Protein AF-A0A9D8N598-F1 (afdb_monomer)

Nearest PDB structures (foldseek):
  3r30-assembly1_A  TM=2.427E-01  e=9.281E+00  Homo sapiens

Sequence (123 aa):
MINNNYIGVMPESQVQIQMPEGTYSITIQSMIPFFSASRMVEVRSGQTAVLSFSDREKWWDILFVPDLLLWFADFFFTLPEPWGLVYKIFTNGYFILWLLYEFLIRKKYYTLEVAYFPEETGV

Foldseek 3Di:
DKPPDDDDDDPDQWDFDADPFDKIWDKDDDPDPLQIETDIDGDHPQKTKIKGKDQPCVVVVVVVVVLVVVVVVCVVDPDDPPVNVVNVVCSVVVVVVVVVVCVVCSHVRMDIDIDIDGNPPDD

Secondary structure (DSSP, 8-state):
-BTTB------SSEEE----SEEEEEEEE-SSTT-EEEEEEEEPTTEEEEEEEEES-HHHHHHHHHHHHHHHHHHH--PPTTHHHHHHHHHHHHHHHHHHHHHHHTTTSEEEEEEEEE-----

pLDDT: mean 71.97, std 7.1, range [38.75, 82.88]

Mean predicted aligned error: 11.46 Å

Structure (mmCIF, N/CA/C/O backbone):
data_AF-A0A9D8N598-F1
#
_entry.id   AF-A0A9D8N598-F1
#
loop_
_atom_site.group_PDB
_atom_site.id
_atom_site.type_symbol
_atom_site.label_atom_id
_atom_site.label_alt_id
_atom_site.label_comp_id
_atom_site.label_asym_id
_atom_site.label_entity_id
_atom_site.label_seq_id
_atom_site.pdbx_PDB_ins_code
_atom_site.Cartn_x
_atom_site.Cartn_y
_atom_site.Cartn_z
_atom_site.occupancy
_atom_site.B_iso_or_equiv
_atom_site.auth_seq_id
_atom_site.auth_comp_id
_atom_site.auth_asym_id
_atom_site.auth_atom_id
_atom_site.pdbx_PDB_model_num
ATOM 1 N N . MET A 1 1 ? -11.404 -4.620 4.282 1.00 78.00 1 MET A N 1
ATOM 2 C CA . MET A 1 1 ? -11.937 -5.896 4.812 1.00 78.00 1 MET A CA 1
ATOM 3 C C . MET A 1 1 ? -12.001 -5.816 6.327 1.00 78.00 1 MET A C 1
ATOM 5 O O . MET A 1 1 ? -11.106 -5.220 6.915 1.00 78.00 1 MET A O 1
ATOM 9 N N . ILE A 1 2 ? -13.017 -6.410 6.951 1.00 78.31 2 ILE A N 1
ATOM 10 C CA . ILE A 1 2 ? -13.118 -6.543 8.413 1.00 78.31 2 ILE A CA 1
ATOM 11 C C . ILE A 1 2 ? -13.393 -8.004 8.739 1.00 78.31 2 ILE A C 1
ATOM 13 O O . ILE A 1 2 ? -14.305 -8.588 8.162 1.00 78.31 2 ILE A O 1
ATOM 17 N N . ASN A 1 3 ? -12.604 -8.603 9.634 1.00 79.69 3 ASN A N 1
ATOM 18 C CA . ASN A 1 3 ? -12.700 -10.023 9.996 1.00 79.69 3 ASN A CA 1
ATOM 19 C C . ASN A 1 3 ? -12.753 -10.933 8.752 1.00 79.69 3 ASN A C 1
ATOM 21 O O . ASN A 1 3 ? -13.610 -11.803 8.641 1.00 79.69 3 ASN A O 1
ATOM 25 N N . ASN A 1 4 ? -11.867 -10.675 7.783 1.00 77.50 4 ASN A N 1
ATOM 26 C CA . ASN A 1 4 ? -11.801 -11.337 6.472 1.00 77.50 4 ASN A CA 1
ATOM 27 C C . ASN A 1 4 ? -13.025 -11.163 5.550 1.00 77.50 4 ASN A C 1
ATOM 29 O O . ASN A 1 4 ? -13.029 -11.714 4.452 1.00 77.50 4 ASN A O 1
ATOM 33 N N . ASN A 1 5 ? -14.007 -10.338 5.914 1.00 77.31 5 ASN A N 1
ATOM 34 C CA . ASN A 1 5 ? -15.123 -9.999 5.037 1.00 77.31 5 ASN A CA 1
ATOM 35 C C . ASN A 1 5 ? -14.815 -8.739 4.226 1.00 77.31 5 ASN A C 1
ATOM 37 O O . ASN A 1 5 ? -14.346 -7.722 4.752 1.00 77.31 5 ASN A O 1
ATOM 41 N N . TYR A 1 6 ? -15.068 -8.805 2.921 1.00 78.19 6 TYR A N 1
ATOM 42 C CA . TYR A 1 6 ? -14.970 -7.651 2.038 1.00 78.19 6 TYR A CA 1
ATOM 43 C C . TYR A 1 6 ? -16.146 -6.700 2.283 1.00 78.19 6 TYR A C 1
ATOM 45 O O . TYR A 1 6 ? -17.289 -7.139 2.340 1.00 78.19 6 TYR A O 1
ATOM 53 N N . ILE A 1 7 ? -15.855 -5.407 2.441 1.00 76.38 7 ILE A N 1
ATOM 54 C CA . ILE A 1 7 ? -16.870 -4.386 2.760 1.00 76.38 7 ILE A CA 1
ATOM 55 C C . ILE A 1 7 ? -17.060 -3.396 1.607 1.00 76.38 7 ILE A C 1
ATOM 57 O O . ILE A 1 7 ? -18.160 -2.898 1.411 1.00 76.38 7 ILE A O 1
ATOM 61 N N . GLY A 1 8 ? -16.023 -3.143 0.803 1.00 74.38 8 GLY A N 1
ATOM 62 C CA . GLY A 1 8 ? -16.108 -2.235 -0.339 1.00 74.38 8 GLY A CA 1
ATOM 63 C C . GLY A 1 8 ? -14.746 -1.722 -0.806 1.00 74.38 8 GLY A C 1
ATOM 64 O O . GLY A 1 8 ? -13.726 -1.974 -0.157 1.00 74.38 8 GLY A O 1
ATOM 65 N N . VAL A 1 9 ? -14.763 -0.992 -1.926 1.00 71.19 9 VAL A N 1
ATOM 66 C CA . VAL A 1 9 ? -13.636 -0.183 -2.418 1.00 71.19 9 VAL A CA 1
ATOM 67 C C . VAL A 1 9 ? -13.795 1.223 -1.853 1.00 71.19 9 VAL A C 1
ATOM 69 O O . VAL A 1 9 ? -14.889 1.781 -1.902 1.00 71.19 9 VAL A O 1
ATOM 72 N N . MET A 1 10 ? -12.716 1.798 -1.330 1.00 69.00 10 MET A N 1
ATOM 73 C CA . MET A 1 10 ? -12.721 3.144 -0.757 1.00 69.00 10 MET A CA 1
ATOM 74 C C . MET A 1 10 ? -11.961 4.095 -1.692 1.00 69.00 10 MET A C 1
ATOM 76 O O . MET A 1 10 ? -10.756 3.911 -1.861 1.00 69.00 10 MET A O 1
ATOM 80 N N . PRO A 1 11 ? -12.636 5.070 -2.329 1.00 60.78 11 PRO A N 1
ATOM 81 C CA . PRO A 1 11 ? -11.988 6.001 -3.253 1.00 60.78 11 PRO A CA 1
ATOM 82 C C . PRO A 1 11 ? -11.235 7.152 -2.557 1.00 60.78 11 PRO A C 1
ATOM 84 O O . PRO A 1 11 ? -10.323 7.715 -3.157 1.00 60.78 11 PRO A O 1
ATOM 87 N N . GLU A 1 12 ? -11.576 7.495 -1.309 1.00 60.66 12 GLU A N 1
ATOM 88 C CA . GLU A 1 12 ? -11.013 8.641 -0.568 1.00 60.66 12 GLU A CA 1
ATOM 89 C C . GLU A 1 12 ? -10.313 8.228 0.724 1.00 60.66 12 GLU A C 1
ATOM 91 O O . GLU A 1 12 ? -10.782 7.310 1.380 1.00 60.66 12 GLU A O 1
ATOM 96 N N . SER A 1 13 ? -9.262 8.961 1.126 1.00 62.28 13 SER A N 1
ATOM 97 C CA . SER A 1 13 ? -8.332 8.684 2.245 1.00 62.28 13 SER A CA 1
ATOM 98 C C . SER A 1 13 ? -8.933 8.551 3.651 1.00 62.28 13 SER A C 1
ATOM 100 O O . SER A 1 13 ? -8.234 8.173 4.591 1.00 62.28 13 SER A O 1
ATOM 102 N N . GLN A 1 14 ? -10.204 8.888 3.846 1.00 61.97 14 GLN A N 1
ATOM 103 C CA . GLN A 1 14 ? -10.840 8.838 5.159 1.00 61.97 14 GLN A CA 1
ATOM 104 C C . GLN A 1 14 ? -12.175 8.128 5.062 1.00 61.97 14 GLN A C 1
ATOM 106 O O . GLN A 1 14 ? -13.017 8.486 4.242 1.00 61.97 14 GLN A O 1
ATOM 111 N N . VAL A 1 15 ? -12.378 7.136 5.928 1.00 65.62 15 VAL A N 1
ATOM 112 C CA . VAL A 1 15 ? -13.658 6.448 6.031 1.00 65.62 15 VAL A CA 1
ATOM 113 C C . VAL A 1 15 ? -14.087 6.367 7.483 1.00 65.62 15 VAL A C 1
ATOM 115 O O . VAL A 1 15 ? -13.398 5.846 8.359 1.00 65.62 15 VAL A O 1
ATOM 118 N N . GLN A 1 16 ? -15.288 6.870 7.731 1.00 64.44 16 GLN A N 1
ATOM 119 C CA . GLN A 1 16 ? -15.957 6.711 9.008 1.00 64.44 16 GLN A CA 1
ATOM 120 C C . GLN A 1 16 ? -16.708 5.383 8.978 1.00 64.44 16 GLN A C 1
ATOM 122 O O . GLN A 1 16 ? -17.594 5.190 8.147 1.00 64.44 16 GLN A O 1
ATOM 127 N N . ILE A 1 17 ? -16.331 4.451 9.853 1.00 67.06 17 ILE A N 1
ATOM 128 C CA . ILE A 1 17 ? -17.024 3.169 9.979 1.00 67.06 17 ILE A CA 1
ATOM 129 C C . ILE A 1 17 ? -17.572 3.078 11.395 1.00 67.06 17 ILE A C 1
ATOM 131 O O . ILE A 1 17 ? -16.816 2.938 12.351 1.00 67.06 17 ILE A O 1
ATOM 135 N N . GLN A 1 18 ? -18.894 3.135 11.527 1.00 67.56 18 GLN A N 1
ATOM 136 C CA . GLN A 1 18 ? -19.555 2.844 12.795 1.00 67.56 18 GLN A CA 1
ATOM 137 C C . GLN A 1 18 ? -19.614 1.326 12.966 1.00 67.56 18 GLN A C 1
ATOM 139 O O . GLN A 1 18 ? -20.172 0.618 12.127 1.00 67.56 18 GLN A O 1
ATOM 144 N N . MET A 1 19 ? -18.991 0.823 14.028 1.00 69.50 19 MET A N 1
ATOM 145 C CA . MET A 1 19 ? -18.993 -0.596 14.371 1.00 69.50 19 MET A CA 1
ATOM 146 C C . MET A 1 19 ? -19.521 -0.767 15.795 1.00 69.50 19 MET A C 1
ATOM 148 O O . MET A 1 19 ? -19.267 0.105 16.626 1.00 69.50 19 MET A O 1
ATOM 152 N N . PRO A 1 20 ? -20.240 -1.866 16.088 1.00 70.06 20 PRO A N 1
ATOM 153 C CA . PRO A 1 20 ? -20.636 -2.173 17.454 1.00 70.06 20 PRO A CA 1
ATOM 154 C C . PRO A 1 20 ? -19.411 -2.483 18.322 1.00 70.06 20 PRO A C 1
ATOM 156 O O . PRO A 1 20 ? -18.291 -2.604 17.829 1.00 70.06 20 PRO A O 1
ATOM 159 N N . GLU A 1 21 ? -19.618 -2.600 19.631 1.00 79.06 21 GLU A N 1
ATOM 160 C CA . GLU A 1 21 ? -18.536 -2.936 20.553 1.00 79.06 21 GLU A CA 1
ATOM 161 C C . GLU A 1 21 ? -17.904 -4.293 20.215 1.00 79.06 21 GLU A C 1
ATOM 163 O O . GLU A 1 21 ? -18.589 -5.284 19.945 1.00 79.06 21 GLU A O 1
ATOM 168 N N . GLY A 1 22 ? -16.575 -4.341 20.216 1.00 82.56 22 GLY A N 1
ATOM 169 C CA . GLY A 1 22 ? -15.848 -5.560 19.900 1.00 82.56 22 GLY A CA 1
ATOM 170 C C . GLY A 1 22 ? -14.456 -5.328 19.337 1.00 82.56 22 GLY A C 1
ATOM 171 O O . GLY A 1 22 ? -14.013 -4.206 19.089 1.00 82.56 22 GLY A O 1
ATOM 172 N N . THR A 1 23 ? -13.757 -6.440 19.125 1.00 82.56 23 THR A N 1
ATOM 173 C CA . THR A 1 23 ? -12.423 -6.453 18.528 1.00 82.56 23 THR A CA 1
ATOM 174 C C . THR A 1 23 ? -12.521 -6.869 17.067 1.00 82.56 23 THR A C 1
ATOM 176 O O . THR A 1 23 ? -12.977 -7.968 16.748 1.00 82.56 23 THR A O 1
ATOM 179 N N . TYR A 1 24 ? -12.041 -6.005 16.179 1.00 82.31 24 TYR A N 1
ATOM 180 C CA . TYR A 1 24 ? -12.110 -6.184 14.735 1.00 82.31 24 TYR A CA 1
ATOM 181 C C . TYR A 1 24 ? -10.715 -6.229 14.120 1.00 82.31 24 TYR A C 1
ATOM 183 O O . TYR A 1 24 ? -9.876 -5.367 14.378 1.00 82.31 24 TYR A O 1
ATOM 191 N N . SER A 1 25 ? -10.474 -7.216 13.258 1.00 82.88 25 SER A N 1
ATOM 192 C CA . SER A 1 25 ? -9.297 -7.239 12.389 1.00 82.88 25 SER A CA 1
ATOM 193 C C . SER A 1 25 ? -9.612 -6.481 11.108 1.00 82.88 25 SER A C 1
ATOM 195 O O . SER A 1 25 ? -10.348 -6.974 10.249 1.00 82.88 25 SER A O 1
ATOM 197 N N . ILE A 1 26 ? -9.076 -5.272 10.976 1.00 82.19 26 ILE A N 1
ATOM 198 C CA . ILE A 1 26 ? -9.277 -4.430 9.799 1.00 82.19 26 ILE A CA 1
ATOM 199 C C . ILE A 1 26 ? -8.084 -4.620 8.877 1.00 82.19 26 ILE A C 1
ATOM 201 O O . ILE A 1 26 ? -6.947 -4.369 9.264 1.00 82.19 26 ILE A O 1
ATOM 205 N N . THR A 1 27 ? -8.349 -5.068 7.653 1.00 80.31 27 THR A N 1
ATOM 206 C CA . THR A 1 27 ? -7.337 -5.245 6.609 1.00 80.31 27 THR A CA 1
ATOM 207 C C . THR A 1 27 ? -7.666 -4.368 5.414 1.00 80.31 27 THR A C 1
ATOM 209 O O . THR A 1 27 ? -8.734 -4.503 4.812 1.00 80.31 27 THR A O 1
ATOM 212 N N . ILE A 1 28 ? -6.744 -3.480 5.063 1.00 77.50 28 ILE A N 1
ATOM 213 C CA . ILE A 1 28 ? -6.766 -2.698 3.829 1.00 77.50 28 ILE A CA 1
ATOM 214 C C . ILE A 1 28 ? -5.861 -3.404 2.830 1.00 77.50 28 ILE A C 1
ATOM 216 O O . ILE A 1 28 ? -4.738 -3.776 3.166 1.00 77.50 28 ILE A O 1
ATOM 220 N N . GLN A 1 29 ? -6.362 -3.596 1.616 1.00 75.38 29 GLN A N 1
ATOM 221 C CA . GLN A 1 29 ? -5.635 -4.227 0.524 1.00 75.38 29 GLN A CA 1
ATOM 222 C C . GLN A 1 29 ? -5.658 -3.292 -0.683 1.00 75.38 29 GLN A C 1
ATOM 224 O O . GLN A 1 29 ? 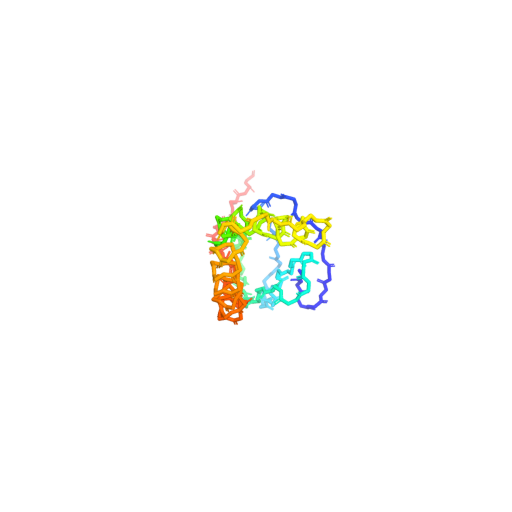-6.715 -2.763 -1.030 1.00 75.38 29 GLN A O 1
ATOM 229 N N . SER A 1 30 ? -4.493 -3.085 -1.293 1.00 70.00 30 SER A N 1
ATOM 230 C CA . SER A 1 30 ? -4.363 -2.358 -2.555 1.00 70.00 30 SER A CA 1
ATOM 231 C C . SER A 1 30 ? -4.888 -3.185 -3.732 1.00 70.00 30 SER A C 1
ATOM 233 O O . SER A 1 30 ? -5.045 -4.402 -3.632 1.00 70.00 30 SER A O 1
ATOM 235 N N . MET A 1 31 ? -5.095 -2.536 -4.881 1.00 66.06 31 MET A N 1
ATOM 236 C CA . MET A 1 31 ? -5.333 -3.235 -6.152 1.00 66.06 31 MET A CA 1
ATOM 237 C C . MET A 1 31 ? -4.136 -4.095 -6.567 1.00 66.06 31 MET A C 1
ATOM 239 O O . MET A 1 31 ? -4.308 -5.103 -7.251 1.00 66.06 31 MET A O 1
ATOM 243 N N . ILE A 1 32 ? -2.930 -3.716 -6.139 1.00 62.62 32 ILE A N 1
ATOM 244 C CA . ILE A 1 32 ? -1.732 -4.513 -6.358 1.00 62.62 32 ILE A CA 1
ATOM 245 C C . ILE A 1 32 ? -1.694 -5.610 -5.277 1.00 62.62 32 ILE A C 1
ATOM 247 O O . ILE A 1 32 ? -1.628 -5.292 -4.081 1.00 62.62 32 ILE A O 1
ATOM 251 N N . PRO A 1 33 ? -1.747 -6.904 -5.655 1.00 56.75 33 PRO A N 1
ATOM 252 C CA . PRO A 1 33 ? -1.580 -7.991 -4.696 1.00 56.75 33 PRO A CA 1
ATOM 253 C C . PRO A 1 33 ? -0.227 -7.814 -3.992 1.00 56.75 33 PRO A C 1
ATOM 255 O O . PRO A 1 33 ? 0.695 -7.299 -4.601 1.00 56.75 33 PRO A O 1
ATOM 258 N N . PHE A 1 34 ? -0.103 -8.210 -2.722 1.00 64.56 34 PHE A N 1
ATOM 259 C CA . PHE A 1 34 ? 1.062 -8.011 -1.825 1.00 64.56 34 PHE A CA 1
ATOM 260 C C . PHE A 1 34 ? 1.076 -6.737 -0.972 1.00 64.56 34 PHE A C 1
ATOM 262 O O . PHE A 1 34 ? 1.651 -6.784 0.120 1.00 64.56 34 PHE A O 1
ATOM 269 N N . PHE A 1 35 ? 0.407 -5.656 -1.376 1.00 69.12 35 PHE A N 1
ATOM 270 C CA . PHE A 1 35 ? 0.295 -4.465 -0.531 1.00 69.12 35 PHE A CA 1
ATOM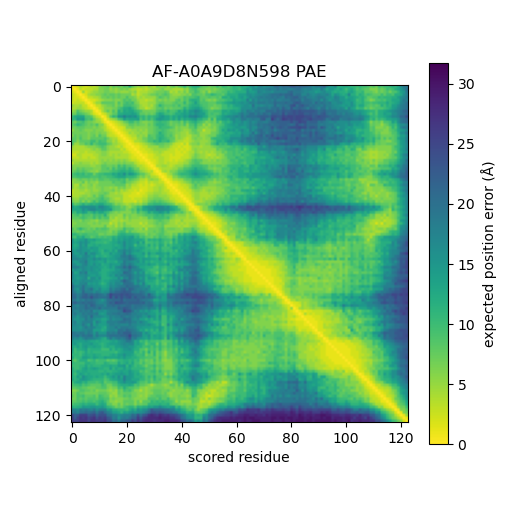 271 C C . PHE A 1 35 ? -0.972 -4.529 0.311 1.00 69.12 35 PHE A C 1
ATOM 273 O O . PHE A 1 35 ? -2.087 -4.286 -0.154 1.00 69.12 35 PHE A O 1
ATOM 280 N N . SER A 1 36 ? -0.790 -4.881 1.580 1.00 70.44 36 SER A N 1
ATOM 281 C CA . SER A 1 36 ? -1.873 -4.923 2.552 1.00 70.44 36 SER A CA 1
ATOM 282 C C . SER A 1 36 ? -1.393 -4.475 3.920 1.00 70.44 36 SER A C 1
ATOM 284 O O . SER A 1 36 ? -0.299 -4.850 4.349 1.00 70.44 36 SER A O 1
ATOM 286 N N . ALA A 1 37 ? -2.241 -3.748 4.633 1.00 74.06 37 ALA A N 1
ATOM 287 C CA . ALA A 1 37 ? -2.038 -3.433 6.036 1.00 74.06 37 ALA A CA 1
ATOM 288 C C . ALA A 1 37 ? -3.197 -3.989 6.854 1.00 74.06 37 ALA A C 1
ATOM 290 O O . ALA A 1 37 ? -4.361 -3.733 6.548 1.00 74.06 37 ALA A O 1
ATOM 291 N N . SER A 1 38 ? -2.864 -4.730 7.907 1.00 76.75 38 SER A N 1
ATOM 292 C CA . SER A 1 38 ? -3.831 -5.269 8.858 1.00 76.75 38 SER A CA 1
ATOM 293 C C . SER A 1 38 ? -3.574 -4.682 10.238 1.00 76.75 38 SER A C 1
ATOM 295 O O . SER A 1 38 ? -2.431 -4.646 10.697 1.00 76.75 38 SER A O 1
ATOM 297 N N . ARG A 1 39 ? -4.633 -4.244 10.917 1.00 79.75 39 ARG A N 1
ATOM 298 C CA . ARG A 1 39 ? -4.572 -3.748 12.291 1.00 79.75 39 ARG A CA 1
ATOM 299 C C . ARG A 1 39 ? -5.782 -4.240 13.075 1.00 79.75 39 ARG A C 1
ATOM 301 O O . ARG A 1 39 ? -6.904 -4.227 12.578 1.00 79.75 39 ARG A O 1
ATOM 308 N N . MET A 1 40 ? -5.530 -4.649 14.312 1.00 80.50 40 MET A N 1
ATOM 309 C CA . MET A 1 40 ? -6.582 -4.945 15.279 1.00 80.50 40 MET A CA 1
ATOM 310 C C . MET A 1 40 ? -7.087 -3.631 15.872 1.00 80.50 40 MET A C 1
ATOM 312 O O . MET A 1 40 ? -6.283 -2.816 16.333 1.00 80.50 40 MET A O 1
ATOM 316 N N . VAL A 1 41 ? -8.398 -3.428 15.842 1.00 78.62 41 VAL A N 1
ATOM 317 C CA . VAL A 1 41 ? -9.075 -2.257 16.401 1.00 78.62 41 VAL A CA 1
ATOM 318 C C . VAL A 1 41 ? -10.079 -2.735 17.438 1.00 78.62 41 VAL A C 1
ATOM 320 O O . VAL A 1 41 ? -10.890 -3.614 17.159 1.00 78.62 41 VAL A O 1
ATOM 323 N N . GLU A 1 42 ? -9.987 -2.183 18.642 1.00 80.25 42 GLU A N 1
ATOM 324 C CA . GLU A 1 42 ? -10.915 -2.438 19.742 1.00 80.25 42 GLU A CA 1
ATOM 325 C C .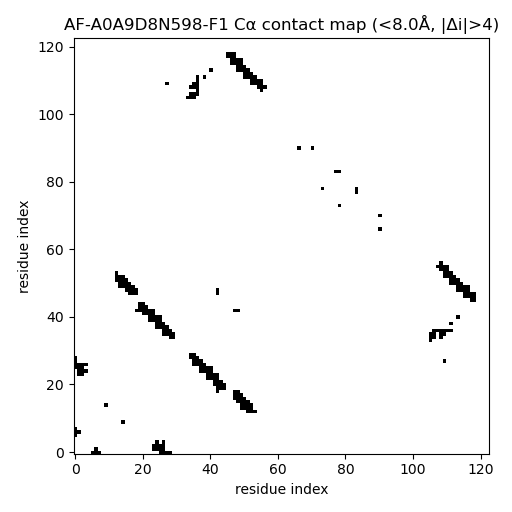 GLU A 1 42 ? -11.886 -1.258 19.812 1.00 80.25 42 GLU A C 1
ATOM 327 O O . GLU A 1 42 ? -11.464 -0.128 20.046 1.00 80.25 42 GLU A O 1
ATOM 332 N N . VAL A 1 43 ? -13.171 -1.510 19.576 1.00 78.25 43 VAL A N 1
ATOM 333 C CA . VAL A 1 43 ? -14.237 -0.509 19.685 1.00 78.25 43 VAL A CA 1
ATOM 334 C C . VAL A 1 43 ? -14.961 -0.736 21.006 1.00 78.25 43 VAL A C 1
ATOM 336 O O . VAL A 1 43 ? -15.464 -1.832 21.258 1.00 78.25 43 VAL A O 1
ATOM 339 N N . ARG A 1 44 ? -14.983 0.280 21.873 1.00 76.25 44 ARG A N 1
ATOM 340 C CA . ARG A 1 44 ? -15.670 0.232 23.173 1.00 76.25 44 ARG A CA 1
ATOM 341 C C . ARG A 1 44 ? -17.064 0.848 23.070 1.00 76.25 44 ARG A C 1
ATOM 343 O O . ARG A 1 44 ? -17.309 1.680 22.202 1.00 76.25 44 ARG A O 1
ATOM 350 N N . SER A 1 45 ? -17.956 0.453 23.978 1.00 67.62 45 SER A N 1
ATOM 351 C CA . SER A 1 45 ? -19.316 0.997 24.090 1.00 67.62 45 SER A CA 1
ATOM 352 C C . SER A 1 45 ? -19.323 2.535 24.115 1.00 67.62 45 SER A C 1
ATOM 354 O O . SER A 1 45 ? -18.527 3.140 24.839 1.00 67.62 45 SER A O 1
ATOM 356 N N . GLY A 1 46 ? -20.198 3.162 23.319 1.00 64.12 46 GLY A N 1
ATOM 357 C CA . GLY A 1 46 ? -20.344 4.623 23.236 1.00 64.12 46 GLY A CA 1
ATOM 358 C C . GLY A 1 46 ? -19.217 5.357 22.497 1.00 64.12 46 GLY A C 1
ATOM 359 O O . GLY A 1 46 ? -19.030 6.559 22.702 1.00 64.12 46 GLY A O 1
ATOM 360 N N . GLN A 1 47 ? -18.420 4.653 21.683 1.00 66.69 47 GLN A N 1
ATOM 361 C CA . GLN A 1 47 ? -17.337 5.246 20.895 1.00 66.69 47 GLN A CA 1
ATOM 362 C C . GLN A 1 47 ? -17.534 5.015 19.399 1.00 66.69 47 GLN A C 1
ATOM 364 O O . GLN A 1 47 ? -17.744 3.894 18.945 1.00 66.69 47 GLN A O 1
ATOM 369 N N . THR A 1 48 ? -17.366 6.079 18.618 1.00 67.62 48 THR A N 1
ATOM 370 C CA . THR A 1 48 ? -17.225 5.979 17.163 1.00 67.62 48 THR A CA 1
ATOM 371 C C . THR A 1 48 ? -15.746 5.876 16.807 1.00 67.62 48 THR A C 1
ATOM 373 O O . THR A 1 48 ? -14.954 6.735 17.199 1.00 67.62 48 THR A O 1
ATOM 376 N N . ALA A 1 49 ? -15.371 4.842 16.049 1.00 67.75 49 ALA A N 1
ATOM 377 C CA . ALA A 1 49 ? -14.024 4.683 15.511 1.00 67.75 49 ALA A CA 1
ATOM 378 C C . ALA A 1 49 ? -13.951 5.259 14.088 1.00 67.75 49 ALA A C 1
ATOM 380 O O . ALA A 1 49 ? -14.542 4.734 13.146 1.00 67.75 49 ALA A O 1
ATOM 381 N N . VAL A 1 50 ? -13.198 6.340 13.917 1.00 69.62 50 VAL A N 1
ATOM 382 C CA . VAL A 1 50 ? -12.888 6.897 12.598 1.00 69.62 50 VAL A CA 1
ATOM 383 C C . VAL A 1 50 ? -11.576 6.305 12.120 1.00 69.62 50 VAL A C 1
ATOM 385 O O . VAL A 1 50 ? -10.567 6.368 12.825 1.00 69.62 50 VAL A O 1
ATOM 388 N N . LEU A 1 51 ? -11.603 5.726 10.920 1.00 69.56 51 LEU A N 1
ATOM 389 C CA . LEU A 1 51 ? -10.450 5.108 10.292 1.00 69.56 51 LEU A CA 1
ATOM 390 C C . LEU A 1 51 ? -9.932 5.991 9.164 1.00 69.56 51 LEU A C 1
ATOM 392 O O . LEU A 1 51 ? -10.546 6.135 8.107 1.00 69.56 51 LEU A O 1
ATOM 396 N N . SER A 1 52 ? -8.754 6.554 9.393 1.00 68.50 52 SER A N 1
ATOM 397 C CA . SER A 1 52 ? -8.019 7.294 8.376 1.00 68.50 52 SER A CA 1
ATOM 398 C C . SER A 1 52 ? -6.949 6.393 7.787 1.00 68.50 52 SER A C 1
ATOM 400 O O . SER A 1 52 ? -6.216 5.716 8.517 1.00 68.50 52 SER A O 1
ATOM 402 N N . PHE A 1 53 ? -6.851 6.388 6.461 1.00 69.00 53 PHE A N 1
ATOM 403 C CA . PHE A 1 53 ? -5.785 5.702 5.757 1.00 69.00 53 PHE A CA 1
ATOM 404 C C . PHE A 1 53 ? -4.932 6.704 4.999 1.00 69.00 53 PHE A C 1
ATOM 406 O O . PHE A 1 53 ? -5.419 7.626 4.347 1.00 69.00 53 PHE A O 1
ATOM 413 N N . SER A 1 54 ? -3.625 6.505 5.075 1.00 66.69 54 SER A N 1
ATOM 414 C CA . SER A 1 54 ? -2.685 7.281 4.285 1.00 66.69 54 SER A CA 1
ATOM 415 C C . SER A 1 54 ? -1.729 6.346 3.573 1.00 66.69 54 SER A C 1
ATOM 417 O O . SER A 1 54 ? -1.209 5.393 4.166 1.00 66.69 54 SER A O 1
ATOM 419 N N . ASP A 1 55 ? -1.538 6.628 2.289 1.00 69.94 55 ASP A N 1
ATOM 420 C CA . ASP A 1 55 ? -0.491 6.034 1.478 1.00 69.94 55 ASP A CA 1
ATOM 421 C C . ASP A 1 55 ? 0.827 6.724 1.827 1.00 69.94 55 ASP A C 1
ATOM 423 O O . ASP A 1 55 ? 1.007 7.919 1.574 1.00 69.94 55 ASP A O 1
ATOM 427 N N . ARG A 1 56 ? 1.729 5.976 2.463 1.00 66.69 56 ARG A N 1
ATOM 428 C CA . ARG A 1 56 ? 3.012 6.511 2.911 1.00 66.69 56 ARG A CA 1
ATOM 429 C C . ARG A 1 56 ? 3.980 6.736 1.746 1.00 66.69 56 ARG A C 1
ATOM 431 O O . ARG A 1 56 ? 4.891 7.549 1.878 1.00 66.69 56 ARG A O 1
ATOM 438 N N . GLU A 1 57 ? 3.766 6.057 0.624 1.00 68.75 57 GLU A N 1
ATOM 439 C CA . GLU A 1 57 ? 4.754 5.891 -0.441 1.00 68.75 57 GLU A CA 1
ATOM 440 C C . GLU A 1 57 ? 4.290 6.476 -1.785 1.00 68.75 57 GLU A C 1
ATOM 442 O O . GLU A 1 57 ? 4.971 6.335 -2.795 1.00 68.75 57 GLU A O 1
ATOM 447 N N . LYS A 1 58 ? 3.198 7.253 -1.786 1.00 65.81 58 LYS A N 1
ATOM 448 C CA . LYS A 1 58 ? 2.653 7.980 -2.950 1.00 65.81 58 LYS A CA 1
ATOM 449 C C . LYS A 1 58 ? 3.707 8.705 -3.809 1.00 65.81 58 LYS A C 1
ATOM 451 O O . LYS A 1 58 ? 3.539 8.841 -5.016 1.00 65.81 58 LYS A O 1
ATOM 456 N N . TRP A 1 59 ? 4.781 9.207 -3.192 1.00 65.94 59 TRP A N 1
ATOM 457 C CA . TRP A 1 59 ? 5.889 9.878 -3.887 1.00 65.94 59 TRP A CA 1
ATOM 458 C C . TRP A 1 59 ? 6.831 8.911 -4.611 1.00 65.94 59 TRP A C 1
ATOM 460 O O . TRP A 1 59 ? 7.347 9.251 -5.676 1.00 65.94 59 TRP A O 1
ATOM 470 N N . TRP A 1 60 ? 7.038 7.717 -4.060 1.00 66.19 60 TRP A N 1
ATOM 471 C CA . TRP A 1 60 ? 7.805 6.659 -4.711 1.00 66.19 60 TRP A CA 1
ATOM 472 C C . TRP A 1 60 ? 7.054 6.081 -5.906 1.00 66.19 60 TRP A C 1
ATOM 474 O O . TRP A 1 60 ? 7.671 5.884 -6.950 1.00 66.19 60 TRP A O 1
ATOM 484 N N . ASP A 1 61 ? 5.728 5.944 -5.812 1.00 66.00 61 ASP A N 1
ATOM 485 C CA . ASP A 1 61 ? 4.883 5.553 -6.949 1.00 66.00 61 ASP A CA 1
ATOM 486 C C . ASP A 1 61 ? 5.022 6.520 -8.137 1.00 66.00 61 ASP A C 1
ATOM 488 O O . ASP A 1 61 ? 5.119 6.101 -9.291 1.00 66.00 61 ASP A O 1
ATOM 492 N N . ILE A 1 62 ? 5.097 7.829 -7.868 1.00 68.81 62 ILE A N 1
ATOM 493 C CA . ILE A 1 62 ? 5.266 8.858 -8.908 1.00 68.81 62 ILE A CA 1
ATOM 494 C C . ILE A 1 62 ? 6.643 8.773 -9.580 1.00 68.81 62 ILE A C 1
ATOM 496 O O . ILE A 1 62 ? 6.742 9.026 -10.778 1.00 68.81 62 ILE A O 1
ATOM 500 N N . LEU A 1 63 ? 7.700 8.427 -8.840 1.00 66.88 63 LEU A N 1
ATOM 501 C CA . LEU A 1 63 ? 9.042 8.234 -9.407 1.00 66.88 63 LEU A CA 1
ATOM 502 C C . LEU A 1 63 ? 9.147 6.932 -10.212 1.00 66.88 63 LEU A C 1
ATOM 504 O O . LEU A 1 63 ? 9.928 6.853 -11.158 1.00 66.88 63 LEU A O 1
ATOM 508 N N . PHE A 1 64 ? 8.327 5.941 -9.869 1.00 70.31 64 PHE A N 1
ATOM 509 C CA . PHE A 1 64 ? 8.339 4.619 -10.477 1.00 70.31 64 PHE A CA 1
ATOM 510 C C . PHE A 1 64 ? 7.659 4.562 -11.848 1.00 70.31 64 PHE A C 1
ATOM 512 O O . PHE A 1 64 ? 8.202 3.956 -12.770 1.00 70.31 64 PHE A O 1
ATOM 519 N N . VAL A 1 65 ? 6.492 5.194 -12.020 1.00 71.75 65 VAL A N 1
ATOM 520 C CA . VAL A 1 65 ? 5.753 5.132 -13.298 1.00 71.75 65 VAL A CA 1
ATOM 521 C C . VAL A 1 65 ? 6.609 5.602 -14.490 1.00 71.75 65 VAL A C 1
ATOM 523 O O . VAL A 1 65 ? 6.621 4.910 -15.509 1.00 71.75 65 VAL A O 1
ATOM 526 N N . PRO A 1 66 ? 7.368 6.713 -14.400 1.00 73.88 66 PRO A N 1
ATOM 527 C CA . PRO A 1 66 ? 8.285 7.126 -15.457 1.00 73.88 66 PRO A CA 1
ATOM 528 C C . PRO A 1 66 ? 9.431 6.138 -15.690 1.00 73.88 66 PRO A C 1
ATOM 530 O O . PRO A 1 66 ? 9.761 5.886 -16.843 1.00 73.88 66 PRO A O 1
ATOM 533 N N . ASP A 1 67 ? 10.025 5.565 -14.638 1.00 71.69 67 ASP A N 1
ATOM 534 C CA . ASP A 1 67 ? 11.147 4.625 -14.780 1.00 71.69 67 ASP A CA 1
ATOM 535 C C . ASP A 1 67 ? 10.705 3.302 -15.424 1.00 71.69 67 ASP A C 1
ATOM 537 O O . ASP A 1 67 ? 11.357 2.809 -16.343 1.00 71.69 67 ASP A O 1
ATOM 541 N N . LEU A 1 68 ? 9.526 2.790 -15.052 1.00 75.38 68 LEU A N 1
ATOM 542 C CA . LEU A 1 68 ? 8.924 1.617 -15.685 1.00 75.38 68 LEU A CA 1
ATOM 543 C C . LEU A 1 68 ? 8.538 1.883 -17.147 1.00 75.38 68 LEU A C 1
ATOM 545 O O . LEU A 1 68 ? 8.733 1.020 -18.003 1.00 75.38 68 LEU A O 1
ATOM 549 N N . LEU A 1 69 ? 8.025 3.078 -17.458 1.00 78.25 69 LEU A N 1
ATOM 550 C CA . LEU A 1 69 ? 7.754 3.487 -18.838 1.00 78.25 69 LEU A CA 1
ATOM 551 C C . LEU A 1 69 ? 9.036 3.606 -19.662 1.00 78.25 69 LEU A C 1
ATOM 553 O O . LEU A 1 69 ? 9.041 3.198 -20.820 1.00 78.25 69 LEU A O 1
ATOM 557 N N . LEU A 1 70 ? 10.114 4.135 -19.081 1.00 75.06 70 LEU A N 1
ATOM 558 C CA . LEU A 1 70 ? 11.416 4.201 -19.738 1.00 75.06 70 LEU A CA 1
ATOM 559 C C . LEU A 1 70 ? 11.977 2.797 -19.969 1.00 75.06 70 LEU A C 1
ATOM 561 O O . LEU A 1 70 ? 12.440 2.516 -21.071 1.00 75.06 70 LEU A O 1
ATOM 565 N N . TRP A 1 71 ? 11.878 1.907 -18.977 1.00 78.81 71 TRP A N 1
ATOM 566 C CA . TRP A 1 71 ? 12.320 0.516 -19.101 1.00 78.81 71 TRP A CA 1
ATOM 567 C C . TRP A 1 71 ? 11.542 -0.214 -20.196 1.00 78.81 71 TRP A C 1
ATOM 569 O O . TRP A 1 71 ? 12.120 -0.905 -21.034 1.00 78.81 71 TRP A O 1
ATOM 579 N N . PHE A 1 72 ? 10.226 -0.003 -20.244 1.00 78.19 72 PHE A N 1
ATOM 580 C CA . PHE A 1 72 ? 9.383 -0.528 -21.310 1.00 78.19 72 PHE A CA 1
ATOM 581 C C . PHE A 1 72 ? 9.728 0.092 -22.669 1.00 78.19 72 PHE A C 1
ATOM 583 O O . PHE A 1 72 ? 9.735 -0.612 -23.672 1.00 78.19 72 PHE A O 1
ATOM 590 N N . ALA A 1 73 ? 10.053 1.385 -22.730 1.00 78.06 73 ALA A N 1
ATOM 591 C CA . ALA A 1 73 ? 10.471 2.045 -23.963 1.00 78.06 73 ALA A CA 1
ATOM 592 C C . ALA A 1 73 ? 11.811 1.503 -24.489 1.00 78.06 73 ALA A C 1
ATOM 594 O O . ALA A 1 73 ? 11.935 1.310 -25.697 1.00 78.06 73 ALA A O 1
ATOM 595 N N . ASP A 1 74 ? 12.771 1.185 -23.615 1.00 73.69 74 ASP A N 1
ATOM 596 C CA . ASP A 1 74 ? 14.060 0.575 -23.988 1.00 73.69 74 ASP A CA 1
ATOM 597 C C . ASP A 1 74 ? 13.885 -0.822 -24.617 1.00 73.69 74 ASP A C 1
ATOM 599 O O . ASP A 1 74 ? 14.705 -1.259 -25.422 1.00 73.69 74 ASP A O 1
ATOM 603 N N . PHE A 1 75 ? 12.762 -1.503 -24.347 1.00 75.94 75 PHE A N 1
ATOM 604 C CA . PHE A 1 75 ? 12.407 -2.751 -25.032 1.00 75.94 75 PHE A CA 1
ATOM 605 C C . PHE A 1 75 ? 12.107 -2.548 -26.528 1.00 75.94 75 PHE A C 1
ATOM 607 O O . PHE A 1 75 ? 12.365 -3.438 -27.338 1.00 75.94 75 PHE A O 1
ATOM 614 N N . PHE A 1 76 ? 11.565 -1.386 -26.907 1.00 79.38 76 PHE A N 1
ATOM 615 C CA . PHE A 1 76 ? 11.187 -1.076 -28.292 1.00 79.38 76 PHE A CA 1
ATOM 616 C C . PHE A 1 76 ? 12.199 -0.179 -29.009 1.00 79.38 76 PHE A C 1
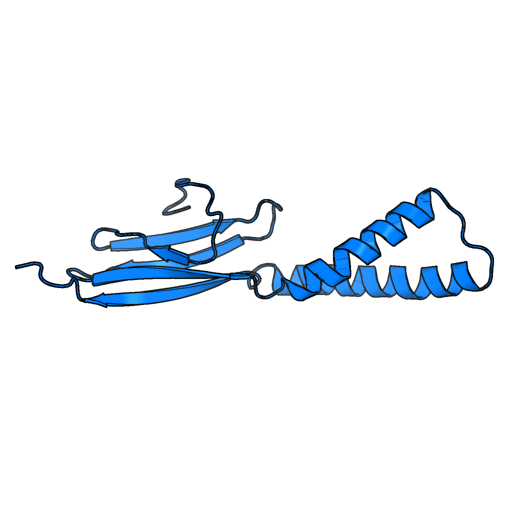ATOM 618 O O . PHE A 1 76 ? 12.276 -0.211 -30.238 1.00 79.38 76 PHE A O 1
ATOM 625 N N . PHE A 1 77 ? 12.983 0.605 -28.268 1.00 77.94 77 PHE 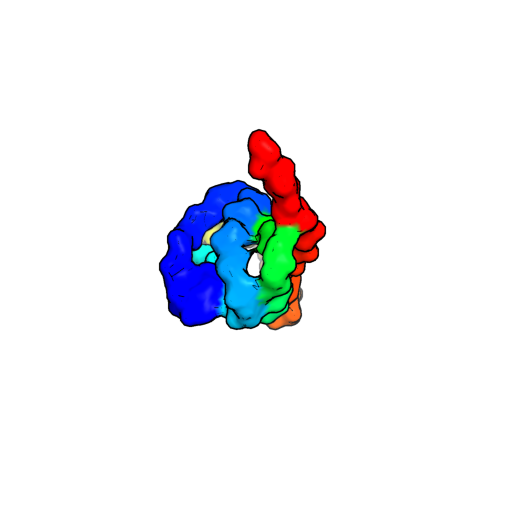A N 1
ATOM 626 C CA . PHE A 1 77 ? 13.916 1.581 -28.815 1.00 77.94 77 PHE A CA 1
ATOM 627 C C . PHE A 1 77 ? 15.309 1.387 -28.217 1.00 77.94 77 PHE A C 1
ATOM 629 O O . PHE A 1 77 ? 15.552 1.732 -27.068 1.00 77.94 77 PHE A O 1
ATOM 636 N N . THR A 1 78 ? 16.262 0.908 -29.018 1.00 73.75 78 THR A N 1
ATOM 637 C CA . THR A 1 78 ? 17.677 0.896 -28.622 1.00 73.75 78 THR A CA 1
ATOM 638 C C . THR A 1 78 ? 18.232 2.316 -28.583 1.00 73.75 78 THR A C 1
ATOM 640 O O . THR A 1 78 ? 18.416 2.948 -29.627 1.00 73.75 78 THR A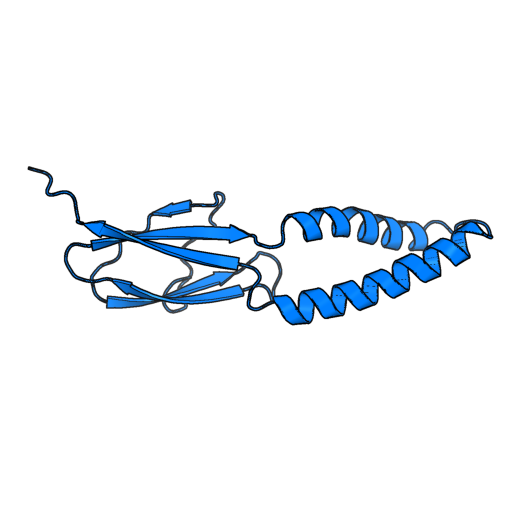 O 1
ATOM 643 N N . LEU A 1 79 ? 18.527 2.803 -27.379 1.00 74.31 79 LEU A N 1
ATOM 644 C CA . LEU A 1 79 ? 19.234 4.063 -27.168 1.00 74.31 79 LEU A CA 1
ATOM 645 C C . LEU A 1 79 ? 20.657 4.004 -27.760 1.00 74.31 79 LEU A C 1
ATOM 647 O O . LEU A 1 79 ? 21.382 3.035 -27.519 1.00 74.31 79 LEU A O 1
ATOM 651 N N . PRO A 1 80 ? 21.095 5.030 -28.514 1.00 78.56 80 PRO A N 1
ATOM 652 C CA . PRO A 1 80 ? 22.455 5.091 -29.037 1.00 78.56 80 PRO A CA 1
ATOM 653 C C . PRO A 1 80 ? 23.491 5.283 -27.916 1.00 78.56 80 PRO A C 1
ATOM 655 O O . PRO A 1 80 ? 23.241 5.943 -26.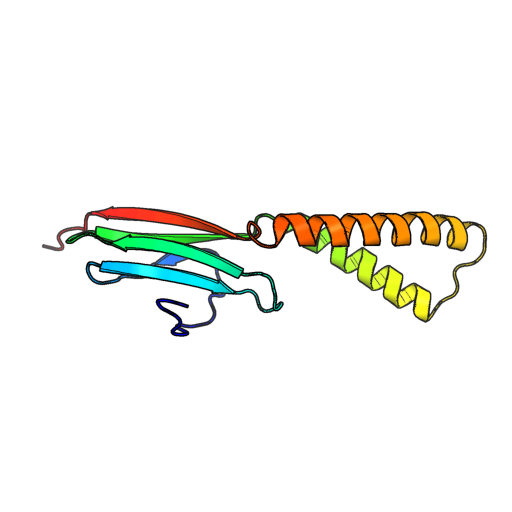903 1.00 78.56 80 PRO A O 1
ATOM 658 N N . GLU A 1 81 ? 24.688 4.728 -28.112 1.00 78.25 81 GLU A N 1
ATOM 659 C CA . GLU A 1 81 ? 25.831 4.936 -27.212 1.00 78.25 81 GLU A CA 1
ATOM 660 C C . GLU A 1 81 ? 26.286 6.411 -27.227 1.00 78.25 81 GLU A C 1
ATOM 662 O O . GLU A 1 81 ? 26.250 7.044 -28.287 1.00 78.25 81 GLU A O 1
ATOM 667 N N . PRO A 1 82 ? 26.723 6.995 -26.090 1.00 79.38 82 PRO A N 1
ATOM 668 C CA . PRO A 1 82 ? 26.968 6.379 -24.775 1.00 79.38 82 PRO A CA 1
ATOM 669 C C . PRO A 1 82 ? 25.747 6.364 -23.834 1.00 79.38 82 PRO A C 1
ATOM 671 O O . PRO A 1 82 ? 25.825 5.894 -22.697 1.00 79.38 82 PRO A O 1
ATOM 674 N N . TRP A 1 83 ? 24.618 6.923 -24.275 1.00 76.94 83 TRP A N 1
ATOM 675 C CA . TRP A 1 83 ? 23.439 7.129 -23.432 1.00 76.94 83 TRP A CA 1
ATOM 676 C C . TRP A 1 83 ? 22.762 5.816 -23.046 1.00 76.94 83 TRP A C 1
ATOM 678 O O . TRP A 1 83 ? 22.273 5.705 -21.926 1.00 76.94 83 TRP A O 1
ATOM 688 N N . GLY A 1 84 ? 22.813 4.803 -23.916 1.00 77.06 84 GLY A N 1
ATOM 689 C CA . GLY A 1 84 ? 22.340 3.451 -23.604 1.00 77.06 84 GLY A CA 1
ATOM 690 C C . GLY A 1 84 ? 23.077 2.801 -22.425 1.00 77.06 84 GLY A C 1
ATOM 691 O O . GLY A 1 84 ? 22.452 2.152 -21.587 1.00 77.06 84 GLY A O 1
ATOM 692 N N . LEU A 1 85 ? 24.391 3.012 -22.297 1.00 78.75 85 LEU A N 1
ATOM 693 C CA . LEU A 1 85 ? 25.181 2.476 -21.184 1.00 78.75 85 LEU A CA 1
ATOM 694 C C . LEU A 1 85 ? 24.874 3.204 -19.869 1.00 78.75 85 LEU A C 1
ATOM 696 O O . LEU A 1 85 ? 24.658 2.555 -18.844 1.00 78.75 85 LEU A O 1
ATOM 700 N N . VAL A 1 86 ? 24.794 4.539 -19.904 1.00 77.25 86 VAL A N 1
ATOM 701 C CA . VAL A 1 86 ? 24.384 5.351 -18.744 1.00 77.25 86 VAL A CA 1
ATOM 702 C C . VAL A 1 86 ? 22.994 4.926 -18.272 1.00 77.25 86 VAL A C 1
ATOM 704 O O . VAL A 1 86 ? 22.803 4.653 -17.088 1.00 77.25 86 VAL A O 1
ATOM 707 N N . TYR A 1 87 ? 22.055 4.791 -19.205 1.00 74.56 87 TYR A N 1
ATOM 708 C CA . TYR A 1 87 ? 20.698 4.341 -18.933 1.00 74.56 87 TYR A CA 1
ATOM 709 C C . TYR A 1 87 ? 20.677 2.952 -18.278 1.00 74.56 87 TYR A C 1
ATOM 711 O O . TYR A 1 87 ? 20.139 2.793 -17.187 1.00 74.56 87 TYR A O 1
ATOM 719 N N . LYS A 1 88 ? 21.372 1.961 -18.850 1.00 75.00 88 LYS A N 1
ATOM 720 C CA . LYS A 1 88 ? 21.432 0.600 -18.289 1.00 75.00 88 LYS A CA 1
ATOM 721 C C . LYS A 1 88 ? 21.987 0.540 -16.870 1.00 75.00 88 LYS A C 1
ATOM 723 O O . LYS A 1 88 ? 21.512 -0.277 -16.084 1.00 75.00 88 LYS A O 1
ATOM 728 N N . ILE A 1 89 ? 22.998 1.342 -16.537 1.00 77.50 89 ILE A N 1
ATOM 729 C CA . ILE A 1 89 ? 23.569 1.355 -15.182 1.00 77.50 89 ILE A CA 1
ATOM 730 C C . ILE A 1 89 ? 22.572 1.959 -14.192 1.00 77.50 89 ILE A C 1
ATOM 732 O O . ILE A 1 89 ? 22.321 1.366 -13.141 1.00 77.50 89 ILE A O 1
ATOM 736 N N . PHE A 1 90 ? 21.991 3.111 -14.533 1.00 72.75 90 PHE A N 1
ATOM 737 C CA . PHE A 1 90 ? 21.039 3.790 -13.660 1.00 72.75 90 PHE A CA 1
ATOM 738 C C . PHE A 1 90 ? 19.758 2.977 -13.476 1.00 72.75 90 PHE A C 1
ATOM 740 O O . PHE A 1 90 ? 19.375 2.726 -12.338 1.00 72.75 90 PHE A O 1
ATOM 747 N N . THR A 1 91 ? 19.150 2.488 -14.555 1.00 71.94 91 THR A N 1
ATOM 748 C CA . THR A 1 91 ? 17.872 1.770 -14.502 1.00 71.94 91 THR A CA 1
ATOM 749 C C . THR A 1 91 ? 18.009 0.401 -13.844 1.00 71.94 91 THR A C 1
ATOM 751 O O . THR A 1 91 ? 17.212 0.079 -12.973 1.00 71.94 91 THR A O 1
ATOM 754 N N . ASN A 1 92 ? 19.045 -0.396 -14.141 1.00 74.00 92 ASN A N 1
ATOM 755 C CA . ASN A 1 92 ? 19.197 -1.701 -13.475 1.00 74.00 92 ASN A CA 1
ATOM 756 C C . ASN A 1 92 ? 19.538 -1.561 -11.984 1.00 74.00 92 ASN A C 1
ATOM 758 O O . ASN A 1 92 ? 19.030 -2.321 -11.159 1.00 74.00 92 ASN A O 1
ATOM 762 N N . GLY A 1 93 ? 20.390 -0.595 -11.622 1.00 75.81 93 GLY A N 1
ATOM 763 C CA . GLY A 1 93 ? 20.727 -0.328 -10.223 1.00 75.81 93 GLY A CA 1
ATOM 764 C C . GLY A 1 93 ? 19.531 0.204 -9.434 1.00 75.81 93 GLY A C 1
ATOM 765 O O . GLY A 1 93 ? 19.252 -0.274 -8.333 1.00 75.81 93 GLY A O 1
ATOM 766 N N . TYR A 1 94 ? 18.793 1.150 -10.018 1.00 74.81 94 TYR A N 1
ATOM 767 C CA . TYR A 1 94 ? 17.578 1.707 -9.431 1.00 74.81 94 TYR A CA 1
ATOM 768 C C . TYR A 1 94 ? 16.478 0.652 -9.295 1.00 74.81 94 TYR A C 1
ATOM 770 O O . TYR A 1 94 ? 15.899 0.531 -8.222 1.00 74.81 94 TYR A O 1
ATOM 778 N N . PHE A 1 95 ? 16.265 -0.186 -10.312 1.00 73.62 95 PHE A N 1
ATOM 779 C CA . PHE A 1 95 ? 15.268 -1.257 -10.282 1.00 73.62 95 PHE A CA 1
ATOM 780 C C . PHE A 1 95 ? 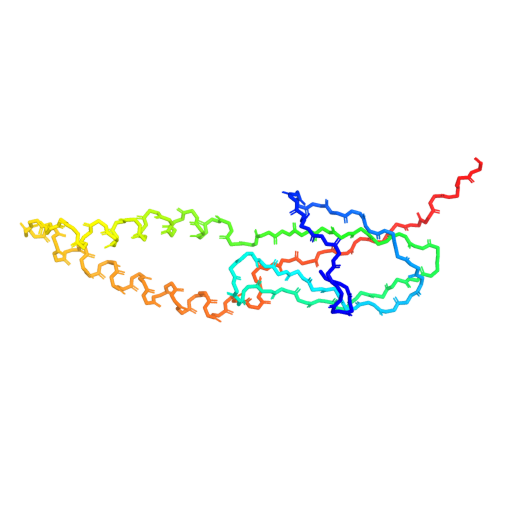15.521 -2.267 -9.152 1.00 73.62 95 PHE A C 1
ATOM 782 O O . PHE A 1 95 ? 14.596 -2.669 -8.448 1.00 73.62 95 PHE A O 1
ATOM 789 N N . ILE A 1 96 ? 16.782 -2.648 -8.920 1.00 78.00 96 ILE A N 1
ATOM 790 C CA . ILE A 1 96 ? 17.148 -3.548 -7.814 1.00 78.00 96 ILE A CA 1
ATOM 791 C C . ILE A 1 96 ? 16.935 -2.872 -6.454 1.00 78.00 96 ILE A C 1
ATOM 793 O O . ILE A 1 96 ? 16.393 -3.493 -5.537 1.00 78.00 96 ILE A O 1
ATOM 797 N N . LEU A 1 97 ? 17.354 -1.611 -6.308 1.00 79.50 97 LEU A N 1
ATOM 798 C CA . LEU A 1 97 ? 17.129 -0.840 -5.081 1.00 79.50 97 LEU A CA 1
ATOM 799 C C . LEU A 1 97 ? 15.636 -0.670 -4.795 1.00 79.50 97 LEU A C 1
ATOM 801 O O . LEU A 1 97 ? 15.221 -0.785 -3.644 1.00 79.50 97 LEU A O 1
ATOM 805 N N . TRP A 1 98 ? 14.840 -0.457 -5.837 1.00 76.50 98 TRP A N 1
ATOM 806 C CA . TRP A 1 98 ? 13.392 -0.356 -5.764 1.00 76.50 98 TRP A CA 1
ATOM 807 C C . TRP A 1 98 ? 12.747 -1.677 -5.331 1.00 76.50 98 TRP A C 1
ATOM 809 O O . TRP A 1 98 ? 12.012 -1.680 -4.347 1.00 76.50 98 TRP A O 1
ATOM 819 N N . LEU A 1 99 ? 13.091 -2.813 -5.955 1.00 76.00 99 LEU A N 1
ATOM 820 C CA . LEU A 1 99 ? 12.585 -4.131 -5.541 1.00 76.00 99 LEU A CA 1
ATOM 821 C C . LEU A 1 99 ? 12.902 -4.422 -4.071 1.00 76.00 99 LEU A C 1
ATOM 823 O O . LEU A 1 99 ? 12.069 -4.947 -3.331 1.00 76.00 99 LEU A O 1
ATOM 827 N N . LEU A 1 100 ? 14.114 -4.074 -3.633 1.00 81.31 100 LEU A N 1
ATOM 828 C CA . LEU A 1 100 ? 14.515 -4.218 -2.240 1.00 81.31 100 LEU A CA 1
ATOM 829 C C . LEU A 1 100 ? 13.703 -3.288 -1.326 1.00 81.31 100 LEU A C 1
ATOM 831 O O . LEU A 1 100 ? 13.271 -3.710 -0.253 1.00 81.31 100 LEU A O 1
ATOM 835 N N . TYR A 1 101 ? 13.483 -2.043 -1.742 1.00 77.56 101 TYR A N 1
ATOM 836 C CA . TYR A 1 101 ? 12.713 -1.056 -0.995 1.00 77.56 101 TYR A CA 1
ATOM 837 C C . TYR A 1 101 ? 11.250 -1.480 -0.835 1.00 77.56 101 TYR A C 1
ATOM 839 O O . TYR A 1 101 ? 10.780 -1.593 0.299 1.00 77.56 101 TYR A O 1
ATOM 847 N N . GLU A 1 102 ? 10.564 -1.835 -1.926 1.00 74.12 102 GLU A N 1
ATOM 848 C CA . GLU A 1 102 ? 9.204 -2.382 -1.887 1.00 74.12 102 GLU A CA 1
ATOM 849 C C . GLU A 1 102 ? 9.123 -3.617 -0.996 1.00 74.12 102 GLU A C 1
ATOM 851 O O . GLU A 1 102 ? 8.238 -3.733 -0.147 1.00 74.12 102 GLU A O 1
ATOM 856 N N . PHE A 1 103 ? 10.086 -4.531 -1.123 1.00 74.56 103 PHE A N 1
ATOM 857 C CA . PHE A 1 103 ? 10.118 -5.732 -0.301 1.00 74.56 103 PHE A CA 1
ATOM 858 C C . PHE A 1 103 ? 10.218 -5.417 1.201 1.00 74.56 103 PHE A C 1
ATOM 860 O O . PHE A 1 103 ? 9.581 -6.092 2.021 1.00 74.56 103 PHE A O 1
ATOM 867 N N . LEU A 1 104 ? 10.984 -4.387 1.573 1.00 78.38 104 LEU A N 1
ATOM 868 C CA . LEU A 1 104 ? 11.142 -3.940 2.958 1.00 78.38 104 LEU A CA 1
ATOM 869 C C . LEU A 1 104 ? 9.900 -3.205 3.484 1.00 78.38 104 LEU A C 1
ATOM 871 O O . LEU A 1 104 ? 9.509 -3.414 4.638 1.00 78.38 104 LEU A O 1
ATOM 875 N N . ILE A 1 105 ? 9.259 -2.371 2.663 1.00 73.50 105 ILE A N 1
ATOM 876 C CA . ILE A 1 105 ? 8.126 -1.529 3.076 1.00 73.50 105 ILE A CA 1
ATOM 877 C C . ILE A 1 105 ? 6.756 -2.175 2.846 1.00 73.50 105 ILE A C 1
ATOM 879 O O . ILE A 1 105 ? 5.778 -1.661 3.379 1.00 73.50 105 ILE A O 1
ATOM 883 N N . ARG A 1 106 ? 6.648 -3.315 2.143 1.00 66.69 106 ARG A N 1
ATOM 884 C CA . ARG A 1 106 ? 5.362 -3.953 1.768 1.00 66.69 106 ARG A CA 1
ATOM 885 C C . ARG A 1 106 ? 4.353 -4.110 2.912 1.00 66.69 106 ARG A C 1
ATOM 887 O O . ARG A 1 106 ? 3.151 -4.093 2.685 1.00 66.69 106 ARG A O 1
ATOM 894 N N . LYS A 1 107 ? 4.832 -4.261 4.156 1.00 62.72 107 LYS A N 1
ATOM 895 C CA . LYS A 1 107 ? 3.993 -4.401 5.367 1.00 62.72 107 LYS A CA 1
ATOM 896 C C . LYS A 1 107 ? 3.688 -3.081 6.087 1.00 62.72 107 LYS A C 1
ATOM 898 O O . LYS A 1 107 ? 2.926 -3.080 7.047 1.00 62.72 107 LYS A O 1
ATOM 903 N N . LYS A 1 108 ? 4.327 -1.984 5.683 1.00 65.75 108 LYS A N 1
ATOM 904 C CA . LYS A 1 108 ? 4.239 -0.638 6.277 1.00 65.75 108 LYS A CA 1
ATOM 905 C C . LYS A 1 108 ? 3.734 0.418 5.287 1.00 65.75 108 LYS A C 1
ATOM 907 O O . LYS A 1 108 ? 3.769 1.601 5.613 1.00 65.75 108 LYS A O 1
ATOM 912 N N . TYR A 1 109 ? 3.284 -0.020 4.112 1.00 63.81 109 TYR A N 1
ATOM 913 C CA . TYR A 1 109 ? 2.871 0.837 3.001 1.00 63.81 109 TYR A CA 1
ATOM 914 C C . TYR A 1 109 ? 1.716 1.770 3.379 1.00 63.81 109 TYR A C 1
ATOM 916 O O . TYR A 1 109 ? 1.721 2.959 3.074 1.00 63.81 109 TYR A O 1
ATOM 924 N N . TYR A 1 110 ? 0.752 1.235 4.128 1.00 66.50 110 TYR A N 1
ATOM 925 C CA . TYR A 1 110 ? -0.388 1.996 4.614 1.00 66.50 110 TYR A CA 1
ATOM 926 C C . TYR A 1 110 ? -0.259 2.265 6.105 1.00 66.50 110 TYR A C 1
ATOM 928 O O . TYR A 1 110 ? -0.003 1.357 6.902 1.00 66.50 110 TYR A O 1
ATOM 936 N N . THR A 1 111 ? -0.495 3.517 6.482 1.00 68.00 111 THR A N 1
ATOM 937 C CA . THR A 1 111 ? -0.724 3.875 7.881 1.00 68.00 111 THR A CA 1
ATOM 938 C C . THR A 1 111 ? -2.221 3.854 8.134 1.00 68.00 111 THR A C 1
ATOM 940 O O . THR A 1 111 ? -2.978 4.508 7.419 1.00 68.00 111 THR A O 1
ATOM 943 N N . LEU A 1 112 ? -2.636 3.086 9.142 1.00 69.88 112 LEU A N 1
ATOM 944 C CA . LEU A 1 112 ? -4.003 3.098 9.643 1.00 69.88 112 LEU A CA 1
ATOM 945 C C . LEU A 1 112 ? -4.034 3.905 10.931 1.00 69.88 112 LEU A C 1
ATOM 947 O O . LEU A 1 112 ? -3.447 3.473 11.923 1.00 69.88 112 LEU A O 1
ATOM 951 N N . GLU A 1 113 ? -4.721 5.035 10.934 1.00 71.62 113 GLU A N 1
ATOM 952 C CA . GLU A 1 113 ? -4.970 5.816 12.140 1.00 71.62 113 GLU A CA 1
ATOM 953 C C . GLU A 1 113 ? -6.404 5.588 12.600 1.00 71.62 113 GLU A C 1
ATOM 955 O O . GLU A 1 113 ? -7.329 5.550 11.791 1.00 71.62 113 GLU A O 1
ATOM 960 N N . VAL A 1 114 ? -6.569 5.395 13.908 1.00 71.25 114 VAL A N 1
ATOM 961 C CA . VAL A 1 114 ? -7.878 5.209 14.532 1.00 71.25 114 VAL A CA 1
ATOM 962 C C . VAL A 1 114 ? -8.069 6.341 15.522 1.00 71.25 114 VAL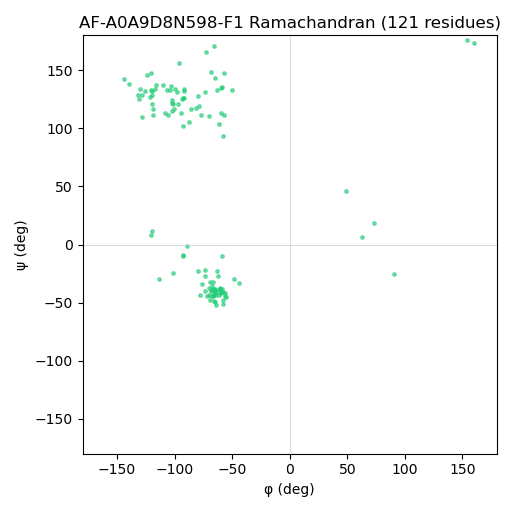 A C 1
ATOM 964 O O . VAL A 1 114 ? -7.309 6.451 16.485 1.00 71.25 114 VAL A O 1
ATOM 967 N N . ALA A 1 115 ? -9.070 7.174 15.270 1.00 73.94 115 ALA A N 1
ATOM 968 C CA . ALA A 1 115 ? -9.520 8.199 16.198 1.00 73.94 115 ALA A CA 1
ATOM 969 C C . ALA A 1 115 ? -10.827 7.738 16.848 1.00 73.94 115 ALA A C 1
ATOM 971 O O . ALA A 1 115 ? -11.734 7.275 16.158 1.00 73.94 115 ALA A O 1
ATOM 972 N N . TYR A 1 116 ? -10.910 7.858 18.172 1.00 72.94 116 TYR A N 1
ATOM 973 C CA . TYR A 1 116 ? -12.115 7.541 18.932 1.00 72.94 116 TYR A CA 1
ATOM 974 C C . TYR A 1 116 ? -12.818 8.840 19.293 1.00 72.94 116 TYR A C 1
ATOM 976 O O . TYR A 1 116 ? -12.218 9.707 19.930 1.00 72.94 116 TYR A O 1
ATOM 984 N N . PHE A 1 117 ? -14.083 8.952 18.914 1.00 72.12 117 PHE A N 1
ATOM 985 C CA . PHE A 1 117 ? -14.939 10.053 19.330 1.00 72.12 117 PHE A CA 1
ATOM 986 C C . PHE A 1 117 ? -15.995 9.526 20.300 1.00 72.12 117 PHE A C 1
ATOM 988 O O . PHE A 1 117 ? -16.529 8.437 20.061 1.00 72.12 117 PHE A O 1
ATOM 995 N N . PRO A 1 118 ? -16.287 10.252 21.395 1.00 69.06 118 PRO A N 1
ATOM 996 C CA . PRO A 1 118 ? -17.473 9.962 22.182 1.00 69.06 118 PRO A CA 1
ATOM 997 C C . PRO A 1 118 ? -18.687 10.105 21.265 1.00 69.06 118 PRO A C 1
ATOM 999 O O . PRO A 1 118 ? -18.753 11.037 20.464 1.00 69.06 118 PRO A O 1
ATOM 1002 N N . GLU A 1 119 ? -19.606 9.151 21.344 1.00 64.12 119 GLU A N 1
ATOM 1003 C CA . GLU A 1 119 ? -20.888 9.237 20.657 1.00 64.12 119 GLU A CA 1
ATOM 1004 C C . GLU A 1 119 ? -21.568 10.531 21.128 1.00 64.12 119 GLU A C 1
ATOM 1006 O O . GLU A 1 119 ? -21.866 10.681 22.316 1.00 64.12 119 GLU A O 1
ATOM 1011 N N . GLU A 1 120 ? -21.700 11.524 20.239 1.00 61.56 120 GLU A N 1
ATOM 1012 C CA . GLU A 1 120 ? -22.444 12.735 20.571 1.00 61.56 120 GLU A CA 1
ATOM 1013 C C . GLU A 1 120 ? -23.858 12.284 20.912 1.00 61.56 120 GLU A C 1
ATOM 1015 O O . GLU A 1 120 ? -24.579 11.754 20.066 1.00 61.56 120 GLU A O 1
ATOM 1020 N N . THR A 1 121 ? -24.228 12.440 22.181 1.00 51.31 121 THR A N 1
ATOM 1021 C CA . THR A 1 121 ? -25.590 12.252 22.658 1.00 51.31 121 THR A CA 1
ATOM 1022 C C . THR A 1 121 ? -26.484 13.209 21.880 1.00 51.31 121 THR A C 1
ATOM 1024 O O . THR A 1 121 ? -26.620 14.376 22.248 1.00 51.31 121 THR A O 1
ATOM 1027 N N . GLY A 1 122 ? -27.053 12.718 20.781 1.00 49.47 122 GLY A N 1
ATOM 1028 C CA . GLY A 1 122 ? -28.192 13.327 20.121 1.00 49.47 122 GLY A CA 1
ATOM 1029 C C . GLY A 1 122 ? -29.344 13.330 21.113 1.00 49.47 122 GLY A C 1
ATOM 1030 O O . GLY A 1 122 ? -29.916 12.279 21.403 1.00 49.47 122 GLY A O 1
ATOM 1031 N N . VAL A 1 123 ? -29.601 14.506 21.685 1.00 38.75 123 VAL A N 1
ATOM 1032 C CA . VAL A 1 123 ? -30.870 14.848 22.337 1.00 38.75 123 VAL A CA 1
ATOM 1033 C C . VAL A 1 123 ? -31.944 14.967 21.265 1.00 38.75 123 VAL A C 1
ATOM 1035 O O . VAL A 1 123 ? -31.650 15.596 20.223 1.00 38.75 123 VAL A O 1
#

Solvent-accessible surface area (backbone atoms only — not comparable to full-atom values): 7268 Å² total; per-residue (Å²): 55,50,72,88,38,83,78,76,87,78,95,58,60,64,48,81,50,85,63,71,66,44,79,41,46,37,33,50,69,53,94,55,84,82,40,44,33,75,47,82,44,78,37,52,82,68,39,39,47,34,40,38,48,42,73,73,49,63,69,57,54,63,60,41,55,59,51,54,50,48,56,55,44,50,74,79,43,85,59,60,82,70,56,36,58,55,47,52,55,52,51,55,53,47,50,53,53,46,55,52,47,50,68,71,37,34,72,62,42,48,48,79,47,78,47,79,39,74,56,77,81,82,124

Radius of gyration: 20.95 Å; Cα contacts (8 Å, |Δi|>4): 146; chains: 1; bounding box: 58×26×53 Å